Protein AF-A0A7V2PJX2-F1 (afdb_monomer_lite)

Secondary structure (DSSP, 8-state):
-PPPPP-EEEEPPTT--HHHHHHHHT--HHHHHHHTT-S-GGG--TT-EEEE---

Foldseek 3Di:
DDDDKDKDKDFAAPPDFLVVVCVVVVHDSVCQCVQAVPPDRVPDDGGDITIDIRD

Structure (mmCIF, N/CA/C/O backbone):
data_AF-A0A7V2PJX2-F1
#
_entry.id   AF-A0A7V2PJX2-F1
#
loop_
_atom_site.group_PDB
_atom_site.id
_atom_site.type_symbol
_atom_site.label_atom_id
_atom_site.label_alt_id
_atom_site.label_comp_id
_atom_site.label_asym_id
_atom_site.label_entity_id
_atom_site.label_seq_id
_atom_site.pdbx_PDB_ins_code
_atom_site.Cartn_x
_atom_site.Cartn_y
_atom_site.Cartn_z
_atom_site.occupancy
_atom_site.B_iso_or_equiv
_atom_site.auth_seq_id
_atom_site.auth_comp_id
_atom_site.auth_asym_id
_atom_site.auth_atom_id
_atom_site.pdbx_PDB_model_num
ATOM 1 N N . MET A 1 1 ? 23.887 6.602 -14.236 1.00 45.31 1 MET A N 1
ATOM 2 C CA . MET A 1 1 ? 23.706 6.772 -12.782 1.00 45.31 1 MET A CA 1
ATOM 3 C C . MET A 1 1 ? 22.572 5.849 -12.406 1.00 45.31 1 MET A C 1
ATOM 5 O O . MET A 1 1 ? 21.454 6.107 -12.820 1.00 45.31 1 MET A O 1
ATOM 9 N N . THR A 1 2 ? 22.876 4.694 -11.825 1.00 47.97 2 THR A N 1
ATOM 10 C CA . THR A 1 2 ? 21.859 3.701 -11.463 1.00 47.97 2 THR A CA 1
ATOM 11 C C . THR A 1 2 ? 21.095 4.237 -10.258 1.00 47.97 2 THR A C 1
ATOM 13 O O . THR A 1 2 ? 21.727 4.525 -9.242 1.00 47.97 2 THR A O 1
ATOM 16 N N . SER A 1 3 ? 19.782 4.438 -10.385 1.00 61.53 3 SER A N 1
ATOM 17 C CA . SER A 1 3 ? 18.931 4.642 -9.211 1.00 61.53 3 SER A CA 1
ATOM 18 C C . SER A 1 3 ? 19.073 3.392 -8.349 1.00 61.53 3 SER A C 1
ATOM 20 O O . SER A 1 3 ? 19.000 2.283 -8.871 1.00 61.53 3 SER A O 1
ATOM 22 N N . THR A 1 4 ? 19.398 3.531 -7.070 1.00 71.81 4 THR A N 1
ATOM 23 C CA . THR A 1 4 ? 19.379 2.364 -6.186 1.00 71.81 4 THR A CA 1
ATOM 24 C C . THR A 1 4 ? 17.911 2.053 -5.917 1.00 71.81 4 THR A C 1
ATOM 26 O O . THR A 1 4 ? 17.233 2.958 -5.429 1.00 71.81 4 THR A O 1
ATOM 29 N N . PRO A 1 5 ? 17.422 0.835 -6.210 1.00 71.31 5 PRO A N 1
ATOM 30 C CA . PRO A 1 5 ? 16.051 0.465 -5.886 1.00 71.31 5 PRO A CA 1
ATOM 31 C C . PRO A 1 5 ? 15.803 0.694 -4.400 1.00 71.31 5 PRO A C 1
ATOM 33 O O . PRO A 1 5 ? 16.588 0.254 -3.548 1.00 71.31 5 PRO A O 1
ATOM 36 N N . ILE A 1 6 ? 14.723 1.401 -4.092 1.00 81.25 6 ILE A N 1
ATOM 37 C CA . ILE A 1 6 ? 14.263 1.549 -2.717 1.00 81.25 6 ILE A CA 1
ATOM 38 C C . ILE A 1 6 ? 13.314 0.388 -2.443 1.00 81.25 6 ILE A C 1
ATOM 40 O O . ILE A 1 6 ? 12.310 0.222 -3.126 1.00 81.25 6 ILE A O 1
ATOM 44 N N . PHE A 1 7 ? 13.635 -0.406 -1.423 1.00 88.25 7 PHE A N 1
ATOM 45 C CA . PHE A 1 7 ? 12.754 -1.450 -0.913 1.00 88.25 7 PHE A CA 1
ATOM 46 C C . PHE A 1 7 ? 12.162 -0.988 0.413 1.00 88.25 7 PHE A C 1
ATOM 48 O O . PHE A 1 7 ? 12.894 -0.751 1.378 1.00 88.25 7 PHE A O 1
ATOM 55 N N . ILE A 1 8 ? 10.841 -0.842 0.462 1.00 90.81 8 ILE A N 1
ATOM 56 C CA . ILE A 1 8 ? 10.114 -0.482 1.681 1.00 90.81 8 ILE A CA 1
ATOM 57 C C . ILE A 1 8 ? 9.211 -1.648 2.053 1.00 90.81 8 ILE A C 1
ATOM 59 O O . ILE A 1 8 ? 8.352 -2.045 1.273 1.00 90.81 8 ILE A O 1
ATOM 63 N N . HIS A 1 9 ? 9.385 -2.158 3.269 1.00 92.75 9 HIS A N 1
ATOM 64 C CA . HIS A 1 9 ? 8.419 -3.064 3.876 1.00 92.75 9 HIS A CA 1
ATOM 65 C C . HIS A 1 9 ? 7.278 -2.245 4.473 1.00 92.75 9 HIS A C 1
ATOM 67 O O . HIS A 1 9 ? 7.505 -1.350 5.295 1.00 92.75 9 HIS A O 1
ATOM 73 N N . TYR A 1 10 ? 6.059 -2.541 4.047 1.00 93.62 10 TYR A N 1
ATOM 74 C CA . TYR A 1 10 ? 4.852 -1.855 4.466 1.00 93.62 10 TYR A CA 1
ATOM 75 C C . TYR A 1 10 ? 3.820 -2.857 4.957 1.00 93.62 10 TYR A C 1
ATOM 77 O O . TYR A 1 10 ? 3.344 -3.683 4.191 1.00 93.62 10 TYR A O 1
ATOM 85 N N . THR A 1 11 ? 3.424 -2.745 6.219 1.00 94.81 11 THR A N 1
ATOM 86 C CA . THR A 1 11 ? 2.326 -3.550 6.751 1.00 94.81 11 THR A CA 1
ATOM 87 C C . THR A 1 11 ? 0.998 -2.851 6.471 1.00 94.81 11 THR A C 1
ATOM 89 O O . THR A 1 11 ? 0.783 -1.717 6.915 1.00 94.81 11 THR A O 1
ATOM 92 N N . VAL A 1 12 ? 0.099 -3.533 5.767 1.00 93.19 12 VAL A N 1
ATOM 93 C CA . VAL A 1 12 ? -1.216 -3.027 5.351 1.00 93.19 12 VAL A CA 1
ATOM 94 C C . VAL A 1 12 ? -2.052 -2.619 6.563 1.00 93.19 12 VAL A C 1
ATOM 96 O O . VAL A 1 12 ? -2.229 -3.391 7.509 1.00 93.19 12 VAL A O 1
ATOM 99 N N . GLN A 1 13 ? -2.595 -1.403 6.532 1.00 93.94 13 GLN A N 1
ATOM 100 C CA . GLN A 1 13 ? -3.409 -0.834 7.604 1.00 93.94 13 GLN A CA 1
ATOM 101 C C . GLN A 1 13 ? -4.910 -0.881 7.275 1.00 93.94 13 GLN A C 1
ATOM 103 O O . GLN A 1 13 ? -5.301 -0.984 6.110 1.00 93.94 13 GLN A O 1
ATOM 108 N N . PRO A 1 14 ? -5.795 -0.776 8.285 1.00 93.88 14 PRO A N 1
ATOM 109 C CA . PRO A 1 14 ? -7.230 -0.671 8.046 1.00 93.88 14 PRO A CA 1
ATOM 110 C C . PRO A 1 14 ? -7.579 0.491 7.106 1.00 93.88 14 PRO A C 1
ATOM 112 O O . PRO A 1 14 ? -7.263 1.645 7.391 1.00 93.88 14 PRO A O 1
ATOM 115 N N . GLY A 1 15 ? -8.275 0.178 6.010 1.00 90.25 15 GLY A N 1
ATOM 116 C CA . GLY A 1 15 ? -8.673 1.151 4.988 1.00 90.25 15 GLY A CA 1
ATOM 117 C C . GLY A 1 15 ? -7.655 1.353 3.863 1.00 90.25 15 GLY A C 1
ATOM 118 O O . GLY A 1 15 ? -7.944 2.108 2.934 1.00 90.25 15 GLY A O 1
ATOM 119 N N . ASP A 1 16 ? -6.504 0.679 3.912 1.00 91.56 16 ASP A N 1
ATOM 120 C CA . ASP A 1 16 ? -5.590 0.640 2.778 1.00 91.56 16 ASP A CA 1
ATOM 121 C C . ASP A 1 16 ? -6.152 -0.200 1.630 1.00 91.56 16 ASP A C 1
ATOM 123 O O . ASP A 1 16 ? -6.828 -1.211 1.812 1.00 91.56 16 ASP A O 1
ATOM 127 N N . THR A 1 17 ? -5.817 0.235 0.425 1.00 90.75 17 THR A N 1
ATOM 128 C CA . THR A 1 17 ? -6.037 -0.470 -0.835 1.00 90.75 17 THR A CA 1
ATOM 129 C C . THR A 1 17 ? -4.729 -0.432 -1.613 1.00 90.75 17 THR A C 1
ATOM 131 O O . THR A 1 17 ? -3.910 0.467 -1.397 1.00 90.75 17 THR A O 1
ATOM 134 N N . LEU A 1 18 ? -4.532 -1.337 -2.572 1.00 88.88 18 LEU A N 1
ATOM 135 C CA . LEU A 1 18 ? -3.355 -1.249 -3.442 1.00 8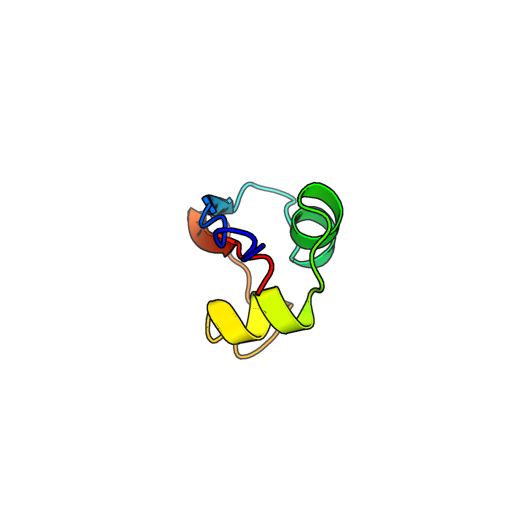8.88 18 LEU A CA 1
ATOM 136 C C . LEU A 1 18 ? -3.273 0.104 -4.149 1.00 88.88 18 LEU A C 1
ATOM 138 O O . LEU A 1 18 ? -2.193 0.672 -4.235 1.00 88.88 18 LEU A O 1
ATOM 142 N N . TRP A 1 19 ? -4.408 0.678 -4.559 1.00 91.12 19 TRP A N 1
ATOM 143 C CA . TRP A 1 19 ? -4.438 2.007 -5.168 1.00 91.12 19 TRP A CA 1
ATOM 144 C C . TRP A 1 19 ? -3.960 3.113 -4.218 1.00 91.12 19 TRP A C 1
ATOM 146 O O . TRP A 1 19 ? -3.169 3.971 -4.616 1.00 91.12 19 TRP A O 1
ATOM 156 N N . SER A 1 20 ? -4.409 3.114 -2.956 1.00 92.88 20 SER A N 1
ATOM 157 C CA . SER A 1 20 ? -3.985 4.135 -1.988 1.00 92.88 20 SER A CA 1
ATOM 158 C C . SER A 1 20 ? -2.505 4.006 -1.635 1.00 92.88 20 SER 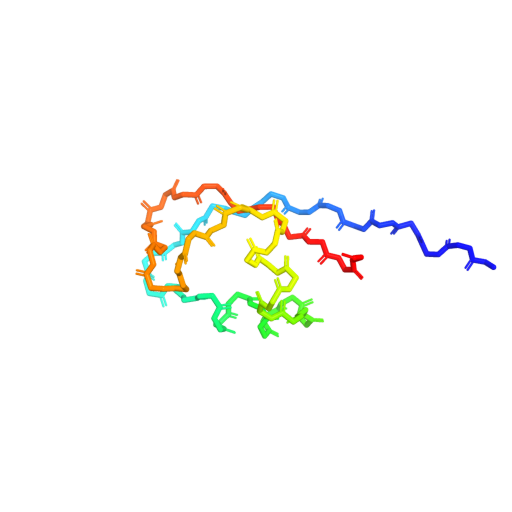A C 1
ATOM 160 O O . SER A 1 20 ? -1.827 5.027 -1.509 1.00 92.88 20 SER A O 1
ATOM 162 N N . ILE A 1 21 ? -1.995 2.778 -1.523 1.00 91.75 21 ILE A N 1
ATOM 163 C CA . ILE A 1 21 ? -0.577 2.500 -1.269 1.00 91.75 21 ILE A CA 1
ATOM 164 C C . ILE A 1 21 ? 0.260 2.904 -2.488 1.00 91.75 21 ILE A C 1
ATOM 166 O O . ILE A 1 21 ? 1.168 3.722 -2.355 1.00 91.75 21 ILE A O 1
ATOM 170 N N . ALA A 1 22 ? -0.088 2.426 -3.681 1.00 90.81 22 ALA A N 1
ATOM 171 C CA . ALA A 1 22 ? 0.610 2.736 -4.925 1.00 90.81 22 ALA A CA 1
ATOM 172 C C . ALA A 1 22 ? 0.712 4.252 -5.151 1.00 90.81 22 ALA A C 1
ATOM 174 O O . ALA A 1 22 ? 1.798 4.797 -5.346 1.00 90.81 22 ALA A O 1
ATOM 175 N N . ARG A 1 23 ? -0.397 4.979 -4.966 1.00 92.44 23 ARG A N 1
ATOM 176 C CA . ARG A 1 23 ? -0.422 6.444 -5.062 1.00 92.44 23 ARG A CA 1
ATOM 177 C C . ARG A 1 23 ? 0.429 7.135 -3.995 1.00 92.44 23 ARG A C 1
ATOM 179 O O . ARG A 1 23 ? 1.050 8.154 -4.285 1.00 92.44 23 ARG A O 1
ATOM 186 N N . LYS A 1 24 ? 0.444 6.624 -2.762 1.00 92.06 24 LYS A N 1
ATOM 187 C CA . LYS A 1 24 ? 1.231 7.183 -1.649 1.00 92.06 24 LYS A CA 1
ATOM 188 C C . LYS A 1 24 ? 2.733 7.087 -1.910 1.00 92.06 24 LYS A C 1
ATOM 190 O O . LYS A 1 24 ? 3.458 8.011 -1.550 1.00 92.06 24 LYS A O 1
ATOM 195 N N . TYR A 1 25 ? 3.175 5.997 -2.528 1.00 90.94 25 TYR A N 1
ATOM 196 C CA . TYR A 1 25 ? 4.581 5.757 -2.859 1.00 90.94 25 TYR A CA 1
ATOM 197 C C . TYR A 1 25 ? 4.938 6.124 -4.306 1.00 90.94 25 TYR A C 1
ATOM 199 O O . TYR A 1 25 ? 6.100 6.025 -4.679 1.00 90.94 25 TYR A O 1
ATOM 207 N N . ASN A 1 26 ? 3.966 6.622 -5.079 1.00 90.44 26 ASN A N 1
ATOM 208 C CA . ASN A 1 26 ? 4.109 6.988 -6.487 1.00 90.44 26 ASN A CA 1
ATOM 209 C C . ASN A 1 26 ? 4.697 5.844 -7.336 1.00 90.44 26 ASN A C 1
ATOM 211 O O . ASN A 1 26 ? 5.640 6.050 -8.099 1.00 90.44 26 ASN A O 1
ATOM 215 N N . ILE A 1 27 ? 4.129 4.650 -7.172 1.00 89.88 27 ILE A N 1
ATOM 216 C CA . ILE A 1 27 ? 4.444 3.451 -7.955 1.00 89.88 27 ILE A CA 1
ATOM 217 C C . ILE A 1 27 ? 3.193 2.960 -8.688 1.00 89.88 27 ILE A C 1
ATOM 219 O O . ILE A 1 27 ? 2.074 3.290 -8.286 1.00 89.88 27 ILE A O 1
ATOM 223 N N . ASP A 1 28 ? 3.384 2.166 -9.736 1.00 90.50 28 ASP A N 1
ATOM 224 C CA . ASP A 1 28 ? 2.282 1.535 -10.461 1.00 90.50 28 ASP A CA 1
ATOM 225 C C . ASP A 1 28 ? 1.734 0.331 -9.679 1.00 90.50 28 ASP A C 1
ATOM 227 O O . ASP A 1 28 ? 2.464 -0.374 -8.976 1.00 90.50 28 ASP A O 1
ATOM 231 N N . ILE A 1 29 ? 0.422 0.099 -9.780 1.00 90.00 29 ILE A N 1
ATOM 232 C CA . ILE A 1 29 ? -0.242 -1.002 -9.063 1.00 90.00 29 ILE A CA 1
ATOM 233 C C . ILE A 1 29 ? 0.247 -2.342 -9.607 1.00 90.00 29 ILE A C 1
ATOM 235 O O . ILE A 1 29 ? 0.430 -3.281 -8.841 1.00 90.00 29 ILE A O 1
ATOM 239 N N . GLU A 1 30 ? 0.496 -2.415 -10.910 1.00 88.88 30 GLU A N 1
ATOM 240 C CA . GLU A 1 30 ? 1.008 -3.593 -11.599 1.00 88.88 30 GLU A CA 1
ATOM 241 C C . GLU A 1 30 ? 2.359 -4.034 -11.022 1.00 88.88 30 GLU A C 1
ATOM 243 O O . GLU A 1 30 ? 2.532 -5.216 -10.741 1.00 88.88 30 GLU A O 1
ATOM 248 N N . ILE A 1 31 ? 3.265 -3.087 -10.743 1.00 89.06 31 ILE A N 1
ATOM 249 C CA . ILE A 1 31 ? 4.553 -3.365 -10.084 1.00 89.06 31 ILE A CA 1
ATOM 250 C C . ILE A 1 31 ? 4.311 -3.907 -8.675 1.00 89.06 31 ILE A C 1
ATOM 252 O O . ILE A 1 31 ? 4.911 -4.896 -8.262 1.00 89.06 31 ILE A O 1
ATOM 256 N N . LEU A 1 32 ? 3.395 -3.287 -7.930 1.00 89.00 32 LEU A N 1
ATOM 257 C CA . LEU A 1 32 ? 3.070 -3.708 -6.570 1.00 89.00 32 LEU A CA 1
ATOM 258 C C . LEU A 1 32 ? 2.492 -5.132 -6.526 1.00 89.00 32 LEU A C 1
ATOM 260 O O . LEU A 1 32 ? 2.805 -5.889 -5.609 1.00 89.00 32 LEU A O 1
ATOM 264 N N . VAL A 1 33 ? 1.679 -5.493 -7.518 1.00 89.50 33 VAL A N 1
ATOM 265 C CA . VAL A 1 33 ? 1.108 -6.834 -7.696 1.00 89.50 33 VAL A CA 1
ATOM 266 C C . VAL A 1 33 ? 2.188 -7.845 -8.074 1.00 89.50 33 VAL A C 1
ATOM 268 O O . VAL A 1 33 ? 2.250 -8.905 -7.459 1.00 89.50 33 VAL A O 1
ATOM 271 N N . GLU A 1 34 ? 3.060 -7.510 -9.028 1.00 89.25 34 GLU A N 1
ATOM 272 C CA . GLU A 1 34 ? 4.144 -8.384 -9.491 1.00 89.25 34 GLU A CA 1
ATOM 273 C C . GLU A 1 34 ? 5.156 -8.672 -8.376 1.00 89.25 34 GLU A C 1
ATOM 275 O O . GLU A 1 34 ? 5.448 -9.830 -8.086 1.00 89.25 34 GLU A O 1
ATOM 280 N N . VAL A 1 35 ? 5.634 -7.630 -7.692 1.00 89.25 35 VAL A N 1
ATOM 281 C CA . VAL A 1 35 ? 6.643 -7.736 -6.625 1.00 89.25 35 VAL A CA 1
ATOM 282 C C . VAL A 1 35 ? 6.143 -8.552 -5.428 1.00 89.25 35 VAL A C 1
ATOM 284 O O . VAL A 1 35 ? 6.946 -9.178 -4.738 1.00 89.25 35 VAL A O 1
ATOM 287 N N . ASN A 1 36 ? 4.833 -8.548 -5.172 1.00 89.94 36 ASN A N 1
ATOM 288 C CA . ASN A 1 36 ? 4.222 -9.256 -4.042 1.00 89.94 36 ASN A CA 1
ATOM 289 C C . ASN A 1 36 ? 3.491 -10.539 -4.450 1.00 89.94 36 ASN A C 1
ATOM 291 O O . ASN A 1 36 ? 2.818 -11.129 -3.607 1.00 89.94 36 ASN A O 1
ATOM 295 N N . GLU A 1 37 ? 3.605 -10.954 -5.718 1.00 88.06 37 GLU A N 1
ATOM 296 C CA . GLU A 1 37 ? 2.938 -12.136 -6.281 1.00 88.06 37 GLU A CA 1
ATOM 297 C C . GLU A 1 37 ? 1.435 -12.191 -5.935 1.00 88.06 37 GLU A C 1
ATOM 299 O O . GLU A 1 37 ? 0.880 -13.245 -5.615 1.00 88.06 37 GLU A O 1
ATOM 304 N N . LEU A 1 38 ? 0.763 -11.035 -5.960 1.00 86.69 38 LEU A N 1
ATOM 305 C CA . LEU A 1 38 ? -0.651 -10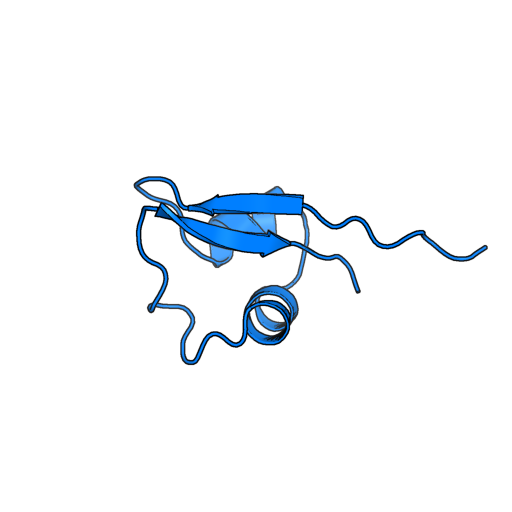.946 -5.601 1.00 86.69 38 LEU A CA 1
ATOM 306 C C . LEU A 1 38 ? -1.501 -11.514 -6.743 1.00 86.69 38 LEU A C 1
ATOM 308 O O . LEU A 1 38 ? -1.411 -11.054 -7.877 1.00 86.69 38 LEU A O 1
ATOM 312 N N . GLU A 1 39 ? -2.355 -12.498 -6.449 1.00 77.75 39 GLU A N 1
ATOM 313 C CA . GLU A 1 39 ? -3.259 -13.073 -7.461 1.00 77.75 39 GLU A CA 1
ATOM 314 C C . GLU A 1 39 ? -4.307 -12.062 -7.943 1.00 77.75 39 GLU A C 1
ATOM 316 O O . GLU A 1 39 ? -4.686 -12.074 -9.111 1.00 77.75 39 GLU A O 1
ATOM 321 N N . ASP A 1 40 ? -4.763 -11.183 -7.048 1.00 69.94 40 ASP A N 1
ATOM 322 C CA . ASP A 1 40 ? -5.757 -10.162 -7.359 1.00 69.94 40 ASP A CA 1
ATOM 323 C C . ASP A 1 40 ? -5.613 -8.947 -6.446 1.00 69.94 40 ASP A C 1
ATOM 325 O O . ASP A 1 40 ? -5.319 -9.073 -5.250 1.00 69.94 40 ASP A O 1
ATOM 329 N N . ALA A 1 41 ? -5.898 -7.767 -7.000 1.00 64.31 41 ALA A N 1
ATOM 330 C CA . ALA A 1 41 ? -5.721 -6.491 -6.314 1.00 64.31 41 ALA A CA 1
ATOM 331 C C . ALA A 1 41 ? -6.609 -6.322 -5.063 1.00 64.31 41 ALA A C 1
ATOM 333 O O . ALA A 1 41 ? -6.277 -5.570 -4.143 1.00 64.31 41 ALA A O 1
ATOM 334 N N . ASP A 1 42 ? -7.717 -7.062 -5.024 1.00 68.25 42 ASP A N 1
ATOM 335 C CA . ASP A 1 42 ? -8.695 -7.069 -3.936 1.00 68.25 42 ASP A CA 1
ATOM 336 C C . ASP A 1 42 ? -8.349 -8.065 -2.812 1.00 68.25 42 ASP A C 1
ATOM 338 O O . ASP A 1 42 ? -9.068 -8.158 -1.816 1.00 68.25 42 ASP A O 1
ATOM 342 N N . THR A 1 43 ? -7.241 -8.804 -2.930 1.00 72.88 43 THR A N 1
ATOM 343 C CA . THR A 1 43 ? -6.841 -9.825 -1.942 1.00 72.88 43 THR A CA 1
ATOM 344 C C . THR A 1 43 ? -6.134 -9.231 -0.720 1.00 72.88 43 THR A C 1
ATOM 346 O O . THR A 1 43 ? -5.861 -9.951 0.236 1.00 72.88 43 THR A O 1
ATOM 349 N N . LEU A 1 44 ? -5.864 -7.923 -0.714 1.00 83.00 44 LEU A N 1
ATOM 350 C CA . LEU A 1 44 ? -5.095 -7.248 0.329 1.00 83.00 44 LEU A CA 1
ATOM 351 C C . LEU A 1 44 ? -5.783 -7.342 1.705 1.00 83.00 44 LEU A C 1
ATOM 353 O O . LEU A 1 44 ? -6.895 -6.837 1.890 1.00 83.00 44 LEU A O 1
ATOM 357 N N . ARG A 1 45 ? -5.125 -7.952 2.697 1.00 87.00 45 ARG A N 1
ATOM 358 C CA . ARG A 1 45 ? -5.640 -8.063 4.069 1.00 87.00 45 ARG A CA 1
ATOM 359 C C . ARG A 1 45 ? -4.870 -7.157 5.013 1.00 87.00 45 ARG A C 1
ATOM 361 O O . ARG A 1 45 ? -3.677 -6.916 4.879 1.00 87.00 45 ARG A O 1
ATOM 368 N N . ILE A 1 46 ? -5.582 -6.661 6.019 1.00 90.31 46 ILE A N 1
ATOM 369 C CA . ILE A 1 46 ? -4.981 -5.874 7.096 1.00 90.31 46 ILE A CA 1
ATOM 370 C C . ILE A 1 46 ? -3.937 -6.737 7.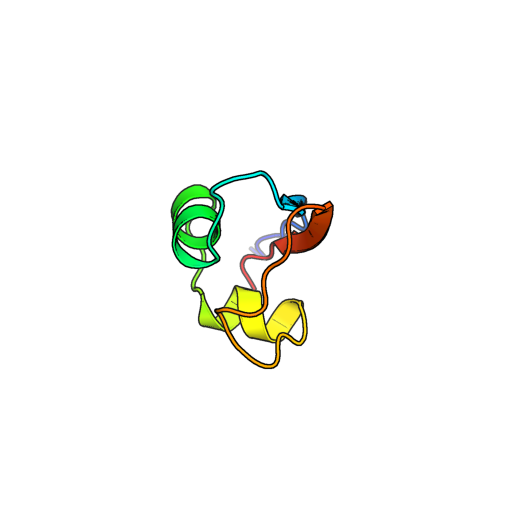808 1.00 90.31 46 ILE A C 1
ATOM 372 O O . ILE A 1 46 ? -4.251 -7.841 8.253 1.00 90.31 46 ILE A O 1
ATOM 376 N N . GLY A 1 47 ? -2.732 -6.195 7.965 1.00 90.81 47 GLY A N 1
ATOM 377 C CA . GLY A 1 47 ? -1.600 -6.901 8.556 1.00 90.81 47 GLY A CA 1
ATOM 378 C C . GLY A 1 47 ? -0.734 -7.665 7.557 1.00 90.81 47 GLY A C 1
ATOM 379 O O . GLY A 1 47 ? 0.286 -8.194 7.985 1.00 90.81 47 GLY A O 1
ATOM 380 N N . ASP A 1 48 ? -1.094 -7.706 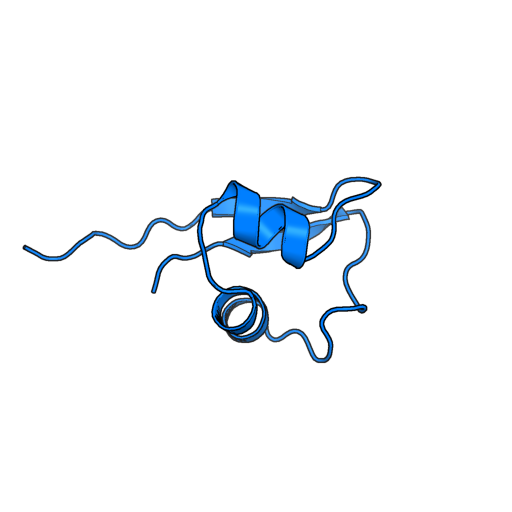6.271 1.00 90.44 48 ASP A N 1
ATOM 381 C CA . ASP A 1 48 ? -0.214 -8.267 5.246 1.00 90.44 48 ASP A CA 1
ATOM 382 C C . ASP A 1 48 ? 1.038 -7.400 5.094 1.00 90.44 48 ASP A C 1
ATOM 384 O O . ASP A 1 48 ? 0.973 -6.168 5.155 1.00 90.44 48 ASP A O 1
ATOM 388 N N . ASP A 1 49 ? 2.179 -8.049 4.883 1.00 91.69 49 ASP A N 1
ATOM 389 C CA . ASP A 1 49 ? 3.432 -7.371 4.585 1.00 91.69 49 ASP A CA 1
ATOM 390 C C . ASP A 1 49 ? 3.583 -7.209 3.075 1.00 91.69 49 ASP A C 1
ATOM 392 O O . ASP A 1 49 ? 3.605 -8.180 2.322 1.00 91.69 49 ASP A O 1
ATOM 396 N N . LEU A 1 50 ? 3.710 -5.957 2.652 1.00 91.56 50 LEU A N 1
ATOM 397 C CA . LEU A 1 50 ? 3.887 -5.549 1.272 1.00 91.56 50 LEU A CA 1
ATOM 398 C C . LEU A 1 50 ? 5.312 -5.044 1.055 1.00 91.56 50 LEU A C 1
ATOM 400 O O . LEU A 1 50 ? 5.803 -4.181 1.788 1.00 91.56 50 LEU A O 1
ATOM 404 N N . LEU A 1 51 ? 5.963 -5.541 0.015 1.00 91.94 51 LEU A N 1
ATOM 405 C CA . LEU A 1 51 ? 7.215 -5.022 -0.501 1.00 91.94 51 LEU A CA 1
ATOM 406 C C . LEU A 1 51 ? 6.923 -3.974 -1.577 1.00 91.94 51 LEU A C 1
ATOM 408 O O . LEU A 1 51 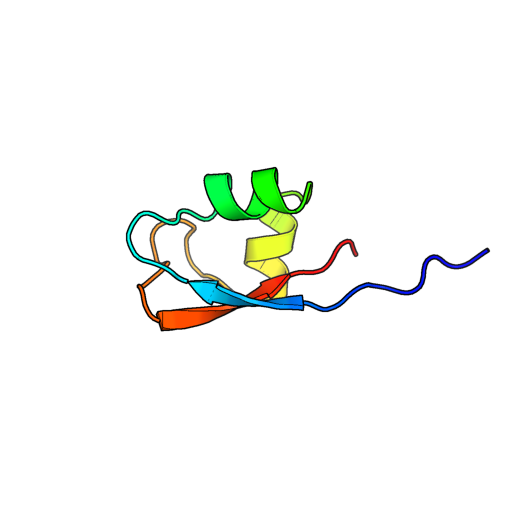? 6.366 -4.267 -2.630 1.00 91.94 51 LEU A O 1
ATOM 412 N N . ILE A 1 52 ? 7.310 -2.736 -1.306 1.00 91.12 52 ILE A N 1
ATOM 413 C CA . ILE A 1 52 ? 7.154 -1.605 -2.220 1.00 91.12 52 ILE A CA 1
ATOM 414 C C . ILE A 1 52 ? 8.504 -1.360 -2.896 1.00 91.12 52 ILE A C 1
ATOM 416 O O . ILE A 1 52 ? 9.504 -1.158 -2.199 1.00 91.12 52 ILE A O 1
ATOM 420 N N . SER A 1 53 ? 8.517 -1.375 -4.233 1.00 87.31 53 SER A N 1
ATOM 421 C CA . SER A 1 53 ? 9.693 -1.105 -5.069 1.00 87.31 53 SER A CA 1
ATOM 422 C C . SER A 1 53 ? 9.325 -0.264 -6.296 1.00 87.31 53 SER A C 1
ATOM 424 O O . SER A 1 53 ? 8.188 -0.312 -6.759 1.00 87.31 53 SER A O 1
ATOM 426 N N . ASP A 1 54 ? 10.276 0.536 -6.780 1.00 76.44 54 ASP A N 1
ATOM 427 C CA . ASP A 1 54 ? 10.160 1.432 -7.939 1.00 76.44 54 ASP A CA 1
ATOM 428 C C . ASP A 1 54 ? 10.753 0.844 -9.236 1.00 76.44 54 ASP A C 1
ATOM 430 O O . ASP A 1 54 ? 10.977 1.584 -10.197 1.00 76.44 54 ASP A O 1
ATOM 434 N N . TYR A 1 55 ? 11.033 -0.463 -9.245 1.00 67.44 55 TYR A N 1
ATOM 435 C CA . TYR A 1 55 ? 11.718 -1.193 -10.316 1.00 67.44 55 TYR A CA 1
ATOM 436 C C . TYR A 1 55 ? 10.850 -2.258 -10.974 1.00 67.44 55 TYR A C 1
ATOM 438 O O . TYR A 1 55 ? 10.042 -2.878 -10.250 1.00 67.44 55 TYR A O 1
#

pLDDT: mean 85.03, std 11.16, range [45.31, 94.81]

Radius of gyration: 11.0 Å; chains: 1; bounding box: 32×20×21 Å

Sequence (55 aa):
MTSTPIFIHYTVQPGDTLWSIARKYNIDIEILVEVNELEDADTLRIGDDLLISDY